Protein AF-A0A930F9L8-F1 (afdb_monomer_lite)

pLDDT: mean 78.18, std 14.8, range [37.22, 95.31]

Foldseek 3Di:
DDDQPDDDDDAFFKKWFWAAQQHPFTKIWIWGDDPVVQKIWIKIWGADPVVRDIDIDPDIQIAGDPDDPDPDDDQKHWDWFQFPPRNFIWIWIAGPVVRDTPFIWTWHADPNDTDIDTDDPVRSVPTRRDDDTDIDGNVCCVVVD

Secondary structure (DSSP, 8-state):
----------GGGEEEEEE-BSSSS-EEEEEEEETTTTEEEEEEEEEETTTTEEEE-S--EEEE-S----SS--SEEEEEEEPGGGB-EEEEEEETTT--EEEEEEEEEETTEEEEEEPPHHHHHTS---BPPP-EEGGGGGGG-

Radius of gyration: 15.51 Å; chains: 1; bounding box: 41×26×38 Å

Sequence (145 aa):
VYDFGMGDVKESATQYSVVYLDSEVPQLLVTRYYDREHIAMNMIFWYESSTKKCMALNRIFQTTNPSQNSTSDPEGTGMLSLLEGNKGLVYAEQNQSTKETIIKQLLTYKNNEIVVRDLGASEYGSLPNNAKLISLPIDDRQLLQ

Structure (mmCIF, N/CA/C/O backbone):
data_AF-A0A930F9L8-F1
#
_entry.id   AF-A0A930F9L8-F1
#
loop_
_atom_site.group_PDB
_atom_site.id
_atom_site.type_symbol
_atom_site.label_atom_id
_atom_site.label_alt_id
_atom_site.label_comp_id
_atom_site.label_asym_id
_atom_site.label_entity_id
_atom_site.label_seq_id
_atom_site.pdbx_PDB_ins_code
_atom_site.Cartn_x
_atom_site.Cartn_y
_atom_site.Cartn_z
_atom_site.occupancy
_atom_site.B_iso_or_equiv
_atom_site.auth_seq_id
_atom_site.auth_comp_id
_atom_site.auth_asym_id
_atom_site.auth_atom_id
_atom_site.pdbx_PDB_model_num
ATOM 1 N N . VAL A 1 1 ? -19.649 -3.622 6.878 1.00 40.50 1 VAL A N 1
ATOM 2 C CA . VAL A 1 1 ? -19.853 -3.314 5.448 1.00 40.50 1 VAL A CA 1
ATOM 3 C C . VAL A 1 1 ? -19.563 -1.848 5.143 1.00 40.50 1 VAL A C 1
ATOM 5 O O . VAL A 1 1 ? -20.431 -0.991 5.274 1.00 40.50 1 VAL A O 1
ATOM 8 N N . TYR A 1 2 ? -18.306 -1.558 4.800 1.00 37.22 2 TYR A N 1
ATOM 9 C CA . TYR A 1 2 ? -17.865 -0.255 4.295 1.00 37.22 2 TYR A CA 1
ATOM 10 C C . TYR A 1 2 ? -18.040 -0.219 2.770 1.00 37.22 2 TYR A C 1
ATOM 12 O O . TYR A 1 2 ? -17.653 -1.167 2.090 1.00 37.22 2 TYR A O 1
ATOM 20 N N . ASP A 1 3 ? -18.632 0.852 2.240 1.00 42.62 3 ASP A N 1
ATOM 21 C CA . ASP A 1 3 ? -18.700 1.116 0.7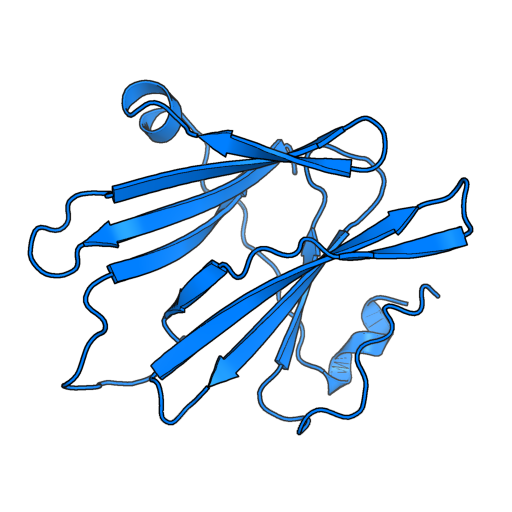98 1.00 42.62 3 ASP A CA 1
ATOM 22 C C . ASP A 1 3 ? -17.557 2.064 0.413 1.00 42.62 3 ASP A C 1
ATOM 24 O O . ASP A 1 3 ? -17.476 3.190 0.909 1.00 42.62 3 ASP A O 1
ATOM 28 N N . PHE A 1 4 ? -16.655 1.583 -0.444 1.00 49.94 4 PHE A N 1
ATOM 29 C CA . PHE A 1 4 ? -15.459 2.308 -0.873 1.00 49.94 4 PHE A CA 1
ATOM 30 C C . PHE A 1 4 ? -15.650 3.088 -2.192 1.00 49.94 4 PHE A C 1
ATOM 32 O O . PHE A 1 4 ? -14.689 3.653 -2.707 1.00 49.94 4 PHE A O 1
ATOM 39 N N . GLY A 1 5 ? -16.865 3.134 -2.762 1.00 42.88 5 GLY A N 1
ATOM 40 C CA . GLY A 1 5 ? -17.212 4.057 -3.856 1.00 42.88 5 GLY A CA 1
ATOM 41 C C . GLY A 1 5 ? -16.489 3.822 -5.192 1.00 42.88 5 GLY A C 1
ATOM 42 O O . GLY A 1 5 ? -16.172 4.776 -5.899 1.00 42.88 5 GLY A O 1
ATOM 43 N N . MET A 1 6 ? -16.193 2.568 -5.548 1.00 53.72 6 MET A N 1
ATOM 44 C CA . MET A 1 6 ? -15.224 2.248 -6.612 1.00 53.72 6 MET A CA 1
ATOM 45 C C . MET A 1 6 ? -15.753 2.201 -8.059 1.00 53.72 6 MET A C 1
ATOM 47 O O . MET A 1 6 ? -14.928 2.182 -8.976 1.00 53.72 6 MET A O 1
ATOM 51 N N . GLY A 1 7 ? -17.075 2.217 -8.278 1.00 50.19 7 GLY A N 1
ATOM 52 C CA . GLY A 1 7 ? -17.696 2.104 -9.610 1.00 50.19 7 GLY A CA 1
ATOM 53 C C . GLY A 1 7 ? -17.440 0.764 -10.328 1.00 50.19 7 GLY A C 1
ATOM 54 O O . GLY A 1 7 ? -16.632 -0.052 -9.883 1.00 50.19 7 GLY A O 1
ATOM 55 N N . ASP A 1 8 ? -18.131 0.533 -11.450 1.00 41.03 8 ASP A N 1
ATOM 56 C CA . ASP A 1 8 ? -18.022 -0.702 -12.244 1.00 41.03 8 ASP A CA 1
ATOM 57 C C . ASP A 1 8 ? -16.748 -0.687 -13.106 1.00 41.03 8 ASP A C 1
ATOM 59 O O . ASP A 1 8 ? -16.698 -0.091 -14.185 1.00 41.03 8 ASP A O 1
ATOM 63 N N . VAL A 1 9 ? -15.684 -1.336 -12.632 1.00 51.31 9 VAL A N 1
ATOM 64 C CA . VAL A 1 9 ? -14.447 -1.560 -13.398 1.00 51.31 9 VAL A CA 1
ATOM 65 C C . VAL A 1 9 ? -14.380 -3.034 -13.785 1.00 51.31 9 VAL A C 1
ATOM 67 O O . VAL A 1 9 ? -14.691 -3.887 -12.959 1.00 51.31 9 VAL A O 1
ATOM 70 N N . LYS A 1 10 ? -13.990 -3.328 -15.039 1.00 49.78 10 LYS A N 1
ATOM 71 C CA . LYS A 1 10 ? -13.908 -4.696 -15.589 1.00 49.78 10 LYS A CA 1
ATOM 72 C C . LYS A 1 10 ? -13.273 -5.664 -14.583 1.00 49.78 10 LYS A C 1
ATOM 74 O O . LYS A 1 10 ? -12.133 -5.485 -14.161 1.00 49.78 10 LYS A O 1
ATOM 79 N N . GLU A 1 11 ? -14.053 -6.682 -14.242 1.00 50.81 11 GLU A N 1
ATOM 80 C CA . GLU A 1 11 ? -13.979 -7.444 -12.995 1.00 50.81 11 GLU A CA 1
ATOM 81 C C . GLU A 1 11 ? -12.688 -8.272 -12.832 1.00 50.81 11 GLU A C 1
ATOM 83 O O . GLU A 1 11 ? -12.198 -8.440 -11.723 1.00 50.81 11 GLU A O 1
ATOM 88 N N . SER A 1 12 ? -12.036 -8.725 -13.904 1.00 54.66 12 SER A N 1
ATOM 89 C CA . SER A 1 12 ? -10.990 -9.758 -13.786 1.00 54.66 12 SER A CA 1
ATOM 90 C C . SER A 1 12 ? -9.594 -9.285 -13.351 1.00 54.66 12 SER A C 1
ATOM 92 O O . SER A 1 12 ? -8.738 -10.121 -13.075 1.00 54.66 12 SER A O 1
ATOM 94 N N . ALA A 1 13 ? -9.326 -7.977 -13.316 1.00 70.56 13 ALA A N 1
ATOM 95 C CA . ALA A 1 13 ? -7.972 -7.433 -13.143 1.00 70.56 13 ALA A CA 1
ATOM 96 C C . ALA A 1 13 ? -7.818 -6.553 -11.891 1.00 70.56 13 ALA A C 1
ATOM 98 O O . ALA A 1 13 ? -6.910 -5.731 -11.822 1.00 70.56 13 ALA A O 1
ATOM 99 N N . THR A 1 14 ? -8.707 -6.682 -10.903 1.00 78.69 14 THR A N 1
ATOM 100 C CA . THR A 1 14 ? -8.590 -5.945 -9.636 1.00 78.69 14 THR A CA 1
ATOM 101 C C . THR A 1 14 ? -8.431 -6.909 -8.469 1.00 78.69 14 THR A C 1
ATOM 103 O O . THR A 1 14 ? -9.186 -7.871 -8.336 1.00 78.69 14 THR A O 1
ATOM 106 N N . GLN A 1 15 ? -7.453 -6.629 -7.615 1.00 84.50 15 GLN A N 1
ATOM 107 C CA . GLN A 1 15 ? -7.255 -7.299 -6.340 1.00 84.50 15 GLN A CA 1
ATOM 108 C C . GLN A 1 15 ? -7.454 -6.331 -5.179 1.00 84.50 15 GLN A C 1
ATOM 110 O O . GLN A 1 15 ? -7.240 -5.122 -5.295 1.00 84.50 15 GLN A O 1
ATOM 115 N N . TYR A 1 16 ? -7.849 -6.903 -4.051 1.00 86.00 16 TYR A N 1
ATOM 116 C CA . TYR A 1 16 ? -8.159 -6.203 -2.819 1.00 86.00 16 TYR A CA 1
ATOM 117 C C . TYR A 1 16 ? -7.351 -6.794 -1.677 1.00 86.00 16 TYR A C 1
ATOM 119 O O . TYR A 1 16 ? -7.365 -8.004 -1.462 1.00 86.00 16 TYR A O 1
ATOM 127 N N . SER A 1 17 ? -6.696 -5.944 -0.904 1.00 87.94 17 SER A N 1
ATOM 128 C CA . SER A 1 17 ? -6.016 -6.343 0.323 1.00 87.94 17 SER A CA 1
ATOM 129 C C . SER A 1 17 ? -6.522 -5.500 1.475 1.00 87.94 17 SER A C 1
ATOM 131 O O . SER A 1 17 ? -6.621 -4.277 1.369 1.00 87.94 17 SER A O 1
ATOM 133 N N . VAL A 1 18 ? -6.796 -6.148 2.603 1.00 88.25 18 VAL A N 1
ATOM 134 C CA . VAL A 1 18 ? -6.955 -5.440 3.871 1.00 88.25 18 VAL A CA 1
ATOM 135 C C . VAL A 1 18 ? -5.581 -5.282 4.490 1.00 88.25 18 VAL A C 1
ATOM 137 O O . VAL A 1 18 ? -4.861 -6.259 4.696 1.00 88.25 18 VAL A O 1
ATOM 140 N N . VAL A 1 19 ? -5.221 -4.037 4.770 1.00 90.75 19 VAL A N 1
ATOM 141 C CA . VAL A 1 19 ? -3.972 -3.682 5.437 1.00 90.75 19 VAL A CA 1
ATOM 142 C C . VAL A 1 19 ? -4.283 -2.883 6.689 1.00 90.75 19 VAL A C 1
ATOM 144 O O . VAL A 1 19 ? -5.269 -2.156 6.756 1.00 90.75 19 VAL A O 1
ATOM 147 N N . TYR A 1 20 ? -3.423 -3.024 7.683 1.00 90.81 20 TYR A N 1
ATOM 148 C CA . TYR A 1 20 ? -3.467 -2.248 8.910 1.00 90.81 20 TYR A CA 1
ATOM 149 C C . TYR A 1 20 ? -2.178 -1.435 8.917 1.00 90.81 20 TYR A C 1
ATOM 151 O O . TYR A 1 20 ? -1.088 -2.001 8.956 1.00 90.81 20 TYR A O 1
ATOM 159 N N . LEU A 1 21 ? -2.285 -0.122 8.741 1.00 92.56 21 LEU A N 1
ATOM 160 C CA . LEU A 1 21 ? -1.128 0.750 8.552 1.00 92.56 21 LEU A CA 1
ATOM 161 C C . LEU A 1 21 ? -0.740 1.403 9.878 1.00 92.56 21 LEU A C 1
ATOM 163 O O . LEU A 1 21 ? -0.898 2.603 10.036 1.00 92.56 21 LEU A O 1
ATOM 167 N N . ASP A 1 22 ? -0.258 0.620 10.841 1.00 92.88 22 ASP A N 1
ATOM 168 C CA . ASP A 1 22 ? -0.026 1.062 12.227 1.00 92.88 22 ASP A CA 1
ATOM 169 C C . ASP A 1 22 ? -1.322 1.537 12.915 1.00 92.88 22 ASP A C 1
ATOM 171 O O . ASP A 1 22 ? -1.371 2.541 13.622 1.00 92.88 22 ASP A O 1
ATOM 175 N N . SER A 1 23 ? -2.423 0.825 12.652 1.00 88.31 23 SER A N 1
ATOM 176 C CA . SER A 1 23 ? -3.750 1.142 13.179 1.00 88.31 23 SER A CA 1
ATOM 177 C C . SER A 1 23 ? -4.571 -0.114 13.441 1.00 88.31 23 SER A C 1
ATOM 179 O O . SER A 1 23 ? -4.407 -1.117 12.756 1.00 88.31 23 SER A O 1
ATOM 181 N N . GLU A 1 24 ? -5.501 -0.039 14.396 1.00 85.88 24 GLU A N 1
ATOM 182 C CA . GLU A 1 24 ? -6.555 -1.046 14.587 1.00 85.88 24 GLU A CA 1
ATOM 183 C C . GLU A 1 24 ? -7.680 -0.916 13.549 1.00 85.88 24 GLU A C 1
ATOM 185 O O . GLU A 1 24 ? -8.443 -1.856 13.324 1.00 85.88 24 GLU A O 1
ATOM 190 N N . VAL A 1 25 ? -7.788 0.247 12.898 1.00 84.62 25 VAL A N 1
ATOM 191 C CA . VAL A 1 25 ? -8.744 0.469 11.814 1.00 84.62 25 VAL A CA 1
ATOM 192 C C . VAL A 1 25 ? -8.123 -0.060 10.520 1.00 84.62 25 VAL A C 1
ATOM 194 O O . VAL A 1 25 ? -7.015 0.363 10.187 1.00 84.62 25 VAL A O 1
ATOM 197 N N . PRO A 1 26 ? -8.800 -0.950 9.775 1.00 88.19 26 PRO A N 1
ATOM 198 C CA . PRO A 1 26 ? -8.288 -1.442 8.505 1.00 88.19 26 PRO A CA 1
ATOM 199 C C . PRO A 1 26 ? -8.411 -0.395 7.393 1.00 88.19 26 PRO A C 1
ATOM 201 O O . PRO A 1 26 ? -9.356 0.398 7.344 1.00 88.19 26 PRO A O 1
ATOM 204 N N . GLN A 1 27 ? -7.475 -0.448 6.454 1.00 90.94 27 GLN A N 1
ATOM 205 C CA . GLN A 1 27 ? -7.516 0.245 5.175 1.00 90.94 27 GLN A CA 1
ATOM 206 C C . GLN A 1 27 ? -7.675 -0.774 4.047 1.00 90.94 27 GLN A C 1
ATOM 208 O O . GLN A 1 27 ? -7.205 -1.911 4.139 1.00 90.94 27 GLN A O 1
ATOM 213 N N . LEU A 1 28 ? -8.316 -0.349 2.961 1.00 90.25 28 LEU A N 1
ATOM 214 C CA . LEU A 1 28 ? -8.443 -1.145 1.751 1.00 90.25 28 LEU A CA 1
ATOM 215 C C . LEU A 1 28 ? -7.381 -0.706 0.745 1.00 90.25 28 LEU A C 1
ATOM 217 O O . LEU A 1 28 ? -7.422 0.412 0.234 1.00 90.25 28 LEU A O 1
ATOM 221 N N . LEU A 1 29 ? -6.447 -1.598 0.442 1.00 90.69 29 LEU A N 1
ATOM 222 C CA . LEU A 1 29 ? -5.536 -1.468 -0.685 1.00 90.69 29 LEU A CA 1
ATOM 223 C C . LEU A 1 29 ? -6.188 -2.115 -1.909 1.00 90.69 29 LEU A C 1
ATOM 225 O O . LEU A 1 29 ? -6.600 -3.273 -1.872 1.00 90.69 29 LEU A O 1
ATOM 229 N N . VAL A 1 30 ? -6.282 -1.356 -2.992 1.00 87.69 30 VAL A N 1
ATOM 230 C CA . VAL A 1 30 ? -6.867 -1.789 -4.259 1.00 87.69 30 VAL A CA 1
ATOM 231 C C . VAL A 1 30 ? -5.778 -1.767 -5.308 1.00 87.69 30 VAL A C 1
ATOM 233 O O . VAL A 1 30 ? -5.237 -0.703 -5.615 1.00 87.69 30 VAL A O 1
ATOM 236 N N . THR A 1 31 ? -5.493 -2.926 -5.882 1.00 86.81 31 THR A N 1
ATOM 237 C CA . THR A 1 31 ? -4.514 -3.089 -6.952 1.00 86.81 31 THR A CA 1
ATOM 238 C C . THR A 1 31 ? -5.247 -3.362 -8.254 1.00 86.81 31 THR A C 1
ATOM 240 O O . THR A 1 31 ? -5.958 -4.356 -8.372 1.00 86.81 31 THR A O 1
ATOM 243 N N . ARG A 1 32 ? -5.086 -2.483 -9.242 1.00 83.69 32 ARG A N 1
ATOM 244 C CA . ARG A 1 32 ? -5.629 -2.647 -10.595 1.00 83.69 32 ARG A CA 1
ATOM 245 C C . ARG A 1 32 ? -4.513 -3.018 -11.552 1.00 83.69 32 ARG A C 1
ATOM 247 O O . ARG A 1 32 ? -3.539 -2.278 -11.655 1.00 83.69 32 ARG A O 1
ATOM 254 N N . TYR A 1 33 ? -4.672 -4.124 -12.259 1.00 77.50 33 TYR A N 1
ATOM 255 C CA . TYR A 1 33 ? -3.719 -4.619 -13.241 1.00 77.50 33 TYR A CA 1
ATOM 256 C C . TYR A 1 33 ? -4.082 -4.127 -14.638 1.00 77.50 33 TYR A C 1
ATOM 258 O O . TYR A 1 33 ? -5.238 -4.179 -15.060 1.00 77.50 33 TYR A O 1
ATOM 266 N N . TYR A 1 34 ? -3.070 -3.646 -15.348 1.00 74.12 34 TYR A N 1
ATOM 267 C CA . TYR A 1 34 ? -3.173 -3.141 -16.706 1.00 74.12 34 TYR A CA 1
ATOM 268 C C . TYR A 1 34 ? -2.274 -3.991 -17.596 1.00 74.12 34 TYR A C 1
ATOM 270 O O . TYR A 1 34 ? -1.052 -3.846 -17.597 1.00 74.12 34 TYR A O 1
ATOM 278 N N . ASP A 1 35 ? -2.887 -4.931 -18.315 1.00 67.94 35 ASP A N 1
ATOM 279 C CA . ASP A 1 35 ? -2.154 -5.950 -19.072 1.00 67.94 35 ASP A CA 1
ATOM 280 C C . ASP A 1 35 ? -1.355 -5.371 -20.243 1.00 67.94 35 ASP A C 1
ATOM 282 O O . ASP A 1 35 ? -0.277 -5.873 -20.541 1.00 67.94 35 ASP A O 1
ATOM 286 N N . ARG A 1 36 ? -1.851 -4.316 -20.906 1.00 66.06 36 ARG A N 1
ATOM 287 C CA . ARG A 1 36 ? -1.150 -3.697 -22.048 1.00 66.06 36 ARG A CA 1
ATOM 288 C C . ARG A 1 36 ? 0.056 -2.880 -21.608 1.00 66.06 36 ARG A C 1
ATOM 290 O O . ARG A 1 36 ? 1.048 -2.810 -22.320 1.00 66.06 36 ARG A O 1
ATOM 297 N N . GLU A 1 37 ? -0.065 -2.230 -20.462 1.00 65.12 37 GLU A N 1
ATOM 298 C CA . GLU A 1 37 ? 0.945 -1.347 -19.901 1.00 65.12 37 GLU A CA 1
ATOM 299 C C . GLU A 1 37 ? 1.921 -2.104 -18.984 1.00 65.12 37 GLU A C 1
ATOM 301 O O . GLU A 1 37 ? 2.901 -1.521 -18.535 1.00 65.12 37 GLU A O 1
ATOM 306 N N . HIS A 1 38 ? 1.670 -3.391 -18.707 1.00 70.69 38 HIS A N 1
ATOM 307 C CA . HIS A 1 38 ? 2.473 -4.257 -17.831 1.00 70.69 38 HIS A CA 1
ATOM 308 C C . HIS A 1 38 ? 2.708 -3.688 -16.420 1.00 70.69 38 HIS A C 1
ATOM 310 O O . HIS A 1 38 ? 3.680 -4.019 -15.736 1.00 70.69 38 HIS A O 1
ATOM 316 N N . ILE A 1 39 ? 1.769 -2.868 -15.950 1.00 72.88 39 ILE A N 1
ATOM 317 C CA . ILE A 1 39 ? 1.807 -2.221 -14.638 1.00 72.88 39 ILE A CA 1
ATOM 318 C C . ILE A 1 39 ? 0.588 -2.602 -13.808 1.00 72.88 39 ILE A C 1
ATOM 320 O O . ILE A 1 39 ? -0.466 -2.995 -14.310 1.00 72.88 39 ILE A O 1
ATOM 324 N N . ALA A 1 40 ? 0.735 -2.432 -12.507 1.00 78.44 40 ALA A N 1
ATOM 325 C CA . ALA A 1 40 ? -0.330 -2.457 -11.536 1.00 78.44 40 ALA A CA 1
ATOM 326 C C . ALA A 1 40 ? -0.383 -1.096 -10.838 1.00 78.44 40 ALA A C 1
ATOM 328 O O . ALA A 1 40 ? 0.632 -0.574 -10.383 1.00 78.44 40 ALA A O 1
ATOM 329 N N . MET A 1 41 ? -1.565 -0.499 -10.762 1.00 83.19 41 MET A N 1
ATOM 330 C CA . MET A 1 41 ? -1.794 0.734 -10.016 1.00 83.19 41 MET A CA 1
ATOM 331 C C . MET A 1 41 ? -2.406 0.393 -8.670 1.00 83.19 41 MET A C 1
ATOM 333 O O . MET A 1 41 ? -3.415 -0.306 -8.605 1.00 83.19 41 MET A O 1
ATOM 337 N N . ASN A 1 42 ? -1.828 0.933 -7.607 1.00 87.00 42 ASN A N 1
ATOM 338 C CA . ASN A 1 42 ? -2.309 0.724 -6.253 1.00 87.00 42 ASN A CA 1
ATOM 339 C C . ASN A 1 42 ? -2.909 2.015 -5.695 1.00 87.00 42 ASN A C 1
ATOM 341 O O . ASN A 1 42 ? -2.309 3.086 -5.814 1.00 87.00 42 ASN A O 1
ATOM 345 N N . MET A 1 43 ? -4.077 1.893 -5.068 1.00 89.94 43 MET A N 1
ATOM 346 C CA . MET A 1 43 ? -4.789 2.965 -4.370 1.00 89.94 43 MET A CA 1
ATOM 347 C C . MET A 1 43 ? -5.156 2.500 -2.964 1.00 89.94 43 MET A C 1
ATOM 349 O O . MET A 1 43 ? -5.480 1.331 -2.768 1.00 89.94 43 MET A O 1
ATOM 353 N N . ILE A 1 44 ? -5.130 3.411 -1.992 1.00 91.38 44 ILE A N 1
ATOM 354 C CA . ILE A 1 44 ? -5.486 3.108 -0.602 1.00 91.38 44 ILE A CA 1
ATOM 355 C C . ILE A 1 44 ? -6.719 3.908 -0.218 1.00 91.38 44 ILE A C 1
ATOM 357 O O . ILE A 1 44 ? -6.751 5.127 -0.395 1.00 91.38 44 ILE A O 1
ATOM 361 N N . PHE A 1 45 ? -7.698 3.211 0.344 1.00 89.31 45 PHE A N 1
ATOM 362 C CA . PHE A 1 45 ? -8.943 3.765 0.847 1.00 89.31 45 PHE A CA 1
ATOM 363 C C . PHE A 1 45 ? -9.070 3.514 2.347 1.00 89.31 45 PHE A C 1
ATOM 365 O O . PHE A 1 45 ? -8.633 2.485 2.865 1.00 89.31 45 PHE A O 1
ATOM 372 N N . TRP A 1 46 ? -9.698 4.446 3.053 1.00 90.19 46 TRP A N 1
ATOM 373 C CA . TRP A 1 46 ? -10.006 4.311 4.474 1.00 90.19 46 TRP A CA 1
ATOM 374 C C . TRP A 1 46 ? -11.329 4.988 4.798 1.00 90.19 46 TRP A C 1
ATOM 376 O O . TRP A 1 46 ? -11.830 5.811 4.036 1.00 90.19 46 TRP A O 1
ATOM 386 N N . TYR A 1 47 ? -11.906 4.635 5.939 1.00 85.94 47 TYR A N 1
ATOM 387 C CA . TYR A 1 47 ? -13.146 5.237 6.399 1.00 85.94 47 TYR A CA 1
ATOM 388 C C . TYR A 1 47 ? -12.867 6.328 7.431 1.00 85.94 47 TYR A C 1
ATOM 390 O O . TYR A 1 47 ? -12.247 6.072 8.463 1.00 85.94 47 TYR A O 1
ATOM 398 N N . GLU A 1 48 ? -13.363 7.536 7.178 1.00 84.69 48 GLU A N 1
ATOM 399 C CA . GLU A 1 48 ? -13.321 8.634 8.135 1.00 84.69 48 GLU A CA 1
ATOM 400 C C . GLU A 1 48 ? -14.604 8.634 8.980 1.00 84.69 48 GLU A C 1
ATOM 402 O O . GLU A 1 48 ? -15.707 8.906 8.498 1.00 84.69 48 GLU A O 1
ATOM 407 N N . SER A 1 49 ? -14.466 8.332 10.273 1.00 78.69 49 SER A N 1
ATOM 408 C CA . SER A 1 49 ? -15.609 8.148 11.176 1.00 78.69 49 SER A CA 1
ATOM 409 C C . SER A 1 49 ? -16.374 9.438 11.487 1.00 78.69 49 SER A C 1
ATOM 411 O O . SER A 1 49 ? -17.593 9.389 11.661 1.00 78.69 49 SER A O 1
ATOM 413 N N . SER A 1 50 ? -15.688 10.583 11.526 1.00 83.56 50 SER A N 1
ATOM 414 C CA . SER A 1 50 ? -16.270 11.904 11.810 1.00 83.56 50 SER A CA 1
ATOM 415 C C . SER A 1 50 ? -17.237 12.350 10.713 1.00 83.56 50 SER A C 1
ATOM 417 O O . SER A 1 50 ? -18.337 12.819 11.001 1.00 83.56 50 SER A O 1
ATOM 419 N N . THR A 1 51 ? -16.843 12.178 9.452 1.00 83.81 51 THR A N 1
ATOM 420 C CA . THR A 1 51 ? -17.627 12.597 8.285 1.00 83.81 51 THR A CA 1
ATOM 421 C C . THR A 1 51 ? -18.484 11.473 7.711 1.00 83.81 51 THR A C 1
ATOM 423 O O . THR A 1 51 ? -19.366 11.743 6.895 1.00 83.81 51 THR A O 1
ATOM 426 N N . LYS A 1 52 ? -18.257 10.230 8.158 1.00 80.88 52 LYS A N 1
ATOM 427 C CA . LYS A 1 52 ? -18.862 8.999 7.633 1.00 80.88 52 LYS A CA 1
ATOM 428 C C . LYS A 1 52 ? -18.624 8.815 6.134 1.00 80.88 52 LYS A C 1
ATOM 430 O O . LYS A 1 52 ? -19.515 8.373 5.409 1.00 80.88 52 LYS A O 1
ATOM 435 N N . LYS A 1 53 ? -17.435 9.190 5.660 1.00 84.69 53 LYS A N 1
ATOM 436 C CA . LYS A 1 53 ? -17.061 9.117 4.245 1.00 84.69 53 LYS A CA 1
ATOM 437 C C . LYS A 1 53 ? -15.914 8.147 4.029 1.00 84.69 53 LYS A C 1
ATOM 439 O O . LYS A 1 53 ? -15.017 8.021 4.860 1.00 84.69 53 LYS A O 1
ATOM 444 N N . CYS A 1 54 ? -15.940 7.490 2.875 1.00 84.19 54 CYS A N 1
ATOM 445 C CA . CYS A 1 54 ? -14.755 6.841 2.350 1.00 84.19 54 CYS A CA 1
ATOM 446 C C . CYS A 1 54 ? -13.803 7.915 1.820 1.00 84.19 54 CYS A C 1
ATOM 448 O O . CYS A 1 54 ? -14.183 8.750 0.998 1.00 84.19 54 CYS A O 1
ATOM 450 N N . MET A 1 55 ? -12.569 7.857 2.287 1.00 89.44 55 MET A N 1
ATOM 451 C CA . MET A 1 55 ? -11.461 8.681 1.844 1.00 89.44 55 MET A CA 1
ATOM 452 C C . MET A 1 55 ? -10.522 7.831 0.993 1.00 89.44 55 MET A C 1
ATOM 454 O O . MET A 1 55 ? -10.477 6.606 1.127 1.00 89.44 55 MET A O 1
ATOM 458 N N . ALA A 1 56 ? -9.780 8.485 0.110 1.00 88.62 56 ALA A N 1
ATOM 459 C CA . ALA A 1 56 ? -8.804 7.844 -0.753 1.00 88.62 56 ALA A CA 1
ATOM 460 C C . ALA A 1 56 ? -7.511 8.651 -0.749 1.00 88.62 56 ALA A C 1
ATOM 462 O O . ALA A 1 56 ? -7.523 9.883 -0.685 1.00 88.62 56 ALA A O 1
ATOM 463 N N . LEU A 1 57 ? -6.387 7.952 -0.850 1.00 85.25 57 LEU A N 1
ATOM 464 C CA . LEU A 1 57 ? -5.104 8.596 -1.041 1.00 85.25 57 LEU A CA 1
ATOM 465 C C . LEU A 1 57 ? -4.982 8.892 -2.532 1.00 85.25 57 LEU A C 1
ATOM 467 O O . LEU A 1 57 ? -4.859 7.973 -3.340 1.00 85.25 57 LEU A O 1
ATOM 471 N N . ASN A 1 58 ? -4.967 10.177 -2.889 1.00 75.00 58 ASN A N 1
ATOM 472 C CA . ASN A 1 58 ? -4.751 10.652 -4.262 1.00 75.00 58 ASN A CA 1
ATOM 473 C C . ASN A 1 58 ? -3.277 10.512 -4.691 1.00 75.00 58 ASN A C 1
ATOM 475 O O . ASN A 1 58 ? -2.678 11.431 -5.246 1.00 75.00 58 ASN A O 1
ATOM 479 N N . ARG A 1 59 ? -2.667 9.364 -4.394 1.00 78.94 59 ARG A N 1
ATOM 480 C CA . ARG A 1 59 ? -1.348 8.965 -4.865 1.00 78.94 59 ARG A CA 1
ATOM 481 C C . ARG A 1 59 ? -1.469 7.561 -5.427 1.00 78.94 59 ARG A C 1
ATOM 483 O O . ARG A 1 59 ? -1.935 6.650 -4.751 1.00 78.94 59 ARG A O 1
ATOM 490 N N . ILE A 1 60 ? -1.043 7.419 -6.672 1.00 74.12 60 ILE A N 1
ATOM 491 C CA . ILE A 1 60 ? -0.981 6.138 -7.359 1.00 74.12 60 ILE A CA 1
ATOM 492 C C . ILE A 1 60 ? 0.419 5.578 -7.139 1.00 74.12 60 ILE A C 1
ATOM 494 O O . ILE A 1 60 ? 1.400 6.243 -7.463 1.00 74.12 60 ILE A O 1
ATOM 498 N N . PHE A 1 61 ? 0.502 4.357 -6.619 1.00 81.62 61 PHE A N 1
ATOM 499 C CA . PHE A 1 61 ? 1.760 3.616 -6.553 1.00 81.62 61 PHE A CA 1
ATOM 500 C C . PHE A 1 61 ? 1.784 2.602 -7.688 1.00 81.62 61 PHE A C 1
ATOM 502 O O . PHE A 1 61 ? 0.972 1.671 -7.706 1.00 81.62 61 PHE A O 1
ATOM 509 N N . GLN A 1 62 ? 2.674 2.810 -8.654 1.00 78.56 62 GLN A N 1
ATOM 510 C CA . GLN A 1 62 ? 2.820 1.913 -9.793 1.00 78.56 62 GLN A CA 1
ATOM 511 C C . GLN A 1 62 ? 3.781 0.784 -9.423 1.00 78.56 62 GLN A C 1
ATOM 513 O O . GLN A 1 62 ? 4.931 1.016 -9.070 1.00 78.56 62 GLN A O 1
ATOM 518 N N . THR A 1 63 ? 3.306 -0.452 -9.486 1.00 78.12 63 THR A N 1
ATOM 519 C CA . THR A 1 63 ? 4.117 -1.660 -9.310 1.00 78.12 63 THR A CA 1
ATOM 520 C C . THR A 1 63 ? 4.072 -2.481 -10.593 1.00 78.12 63 THR A C 1
ATOM 522 O O . THR A 1 63 ? 3.251 -2.223 -11.471 1.00 78.12 63 THR A O 1
ATOM 525 N N . THR A 1 64 ? 4.942 -3.469 -10.750 1.00 70.50 64 THR A N 1
ATOM 526 C CA . THR A 1 64 ? 4.863 -4.383 -11.899 1.00 70.50 64 THR A CA 1
ATOM 527 C C . THR A 1 64 ? 3.672 -5.336 -11.774 1.00 70.50 64 THR A C 1
ATOM 529 O O . THR A 1 64 ? 3.230 -5.671 -10.670 1.00 70.50 64 THR A O 1
ATOM 532 N N . ASN A 1 65 ? 3.122 -5.766 -12.912 1.00 67.50 65 ASN A N 1
ATOM 533 C CA . ASN A 1 65 ? 2.115 -6.829 -12.952 1.00 67.50 65 ASN A CA 1
ATOM 534 C C . ASN A 1 65 ? 2.786 -8.197 -12.637 1.00 67.50 65 ASN A C 1
ATOM 536 O O . ASN A 1 65 ? 3.869 -8.459 -13.164 1.00 67.50 65 ASN A O 1
ATOM 540 N N . PRO A 1 66 ? 2.191 -9.076 -11.798 1.00 57.38 66 PRO A N 1
ATOM 541 C CA . PRO A 1 66 ? 2.746 -10.380 -11.406 1.00 57.38 66 PRO A CA 1
ATOM 542 C C . PRO A 1 66 ? 3.051 -11.352 -12.554 1.00 57.38 66 PRO A C 1
ATOM 544 O O . PRO A 1 66 ? 3.800 -12.305 -12.344 1.00 57.38 66 PRO A O 1
ATOM 547 N N . SER A 1 67 ? 2.533 -11.135 -13.765 1.00 51.34 67 SER A N 1
ATOM 548 C CA . SER A 1 67 ? 3.071 -11.806 -14.947 1.00 51.34 67 SER A CA 1
ATOM 549 C C . SER A 1 67 ? 3.138 -10.840 -16.118 1.00 51.34 67 SER A C 1
ATOM 551 O O . SER A 1 67 ? 2.113 -10.285 -16.505 1.00 51.34 67 SER A O 1
ATOM 553 N N . GLN A 1 68 ? 4.321 -10.678 -16.709 1.00 50.84 68 GLN A N 1
ATOM 554 C CA . GLN A 1 68 ? 4.569 -11.101 -18.088 1.00 50.84 68 GLN A CA 1
ATOM 555 C C . GLN A 1 68 ? 6.007 -10.790 -18.512 1.00 50.84 68 GLN A C 1
ATOM 557 O O . GLN A 1 68 ? 6.577 -9.770 -18.144 1.00 50.84 68 GLN A O 1
ATOM 562 N N . ASN A 1 69 ? 6.570 -11.705 -19.304 1.00 49.53 69 ASN A N 1
ATOM 563 C CA . ASN A 1 69 ? 7.832 -11.559 -20.026 1.00 49.53 69 ASN A CA 1
ATOM 564 C C . ASN A 1 69 ? 7.690 -10.457 -21.096 1.00 49.53 69 ASN A C 1
ATOM 566 O O . ASN A 1 69 ? 7.535 -10.758 -22.280 1.00 49.53 69 ASN A O 1
ATOM 570 N N . SER A 1 70 ? 7.659 -9.194 -20.676 1.00 51.62 70 SER A N 1
ATOM 571 C CA . SER A 1 70 ? 7.673 -8.027 -21.558 1.00 51.62 70 SER A CA 1
ATOM 572 C C . SER A 1 70 ? 9.112 -7.688 -21.956 1.00 51.62 70 SER A C 1
ATOM 574 O O . SER A 1 70 ? 10.042 -7.891 -21.186 1.00 51.62 70 SER A O 1
ATOM 576 N N . THR A 1 71 ? 9.307 -7.182 -23.173 1.00 50.25 71 THR A N 1
ATOM 577 C CA . THR A 1 71 ? 10.585 -6.601 -23.629 1.00 50.25 71 THR A CA 1
ATOM 578 C C . THR A 1 71 ? 10.628 -5.079 -23.478 1.00 50.25 71 THR A C 1
ATOM 580 O O . THR A 1 71 ? 11.664 -4.468 -23.725 1.00 50.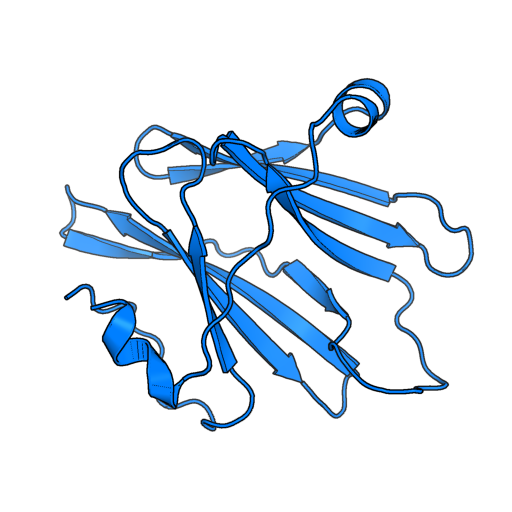25 71 THR A O 1
ATOM 583 N N . SER A 1 72 ? 9.499 -4.457 -23.132 1.00 54.34 72 SER A N 1
ATOM 584 C CA . SER A 1 72 ? 9.394 -3.039 -22.788 1.00 54.34 72 SER A CA 1
ATOM 585 C C . SER A 1 72 ? 9.125 -2.949 -21.295 1.00 54.34 72 SER A C 1
ATOM 587 O O . SER A 1 72 ? 7.975 -2.839 -20.860 1.00 54.34 72 SER A O 1
ATOM 589 N N . ASP A 1 73 ? 10.185 -3.100 -20.516 1.00 55.44 73 ASP A N 1
ATOM 590 C CA . ASP A 1 73 ? 10.096 -2.946 -19.078 1.00 55.44 73 ASP A CA 1
ATOM 591 C C . ASP A 1 73 ? 10.057 -1.440 -18.719 1.00 55.44 73 ASP A C 1
ATOM 593 O O . ASP A 1 73 ? 10.750 -0.636 -19.353 1.00 55.44 73 ASP A O 1
ATOM 597 N N . PRO A 1 74 ? 9.216 -1.014 -17.760 1.00 58.12 74 PRO A N 1
ATOM 598 C CA . PRO A 1 74 ? 9.112 0.392 -17.361 1.00 58.12 74 PRO A CA 1
ATOM 599 C C . PRO A 1 74 ? 10.424 0.910 -16.746 1.00 58.12 74 PRO A C 1
ATOM 601 O O . PRO A 1 74 ? 11.099 0.180 -16.035 1.00 58.12 74 PRO A O 1
ATOM 604 N N . GLU A 1 75 ? 10.774 2.189 -16.938 1.00 60.53 75 GLU A N 1
ATOM 605 C CA . GLU A 1 75 ? 12.049 2.760 -16.439 1.00 60.53 75 GLU A CA 1
ATOM 606 C C . GLU A 1 75 ? 12.255 2.595 -14.916 1.00 60.53 75 GLU A C 1
ATOM 608 O O . GLU A 1 75 ? 13.393 2.502 -14.438 1.00 60.53 75 GLU A O 1
ATOM 613 N N . GLY A 1 76 ? 11.155 2.517 -14.158 1.00 65.69 76 GLY A N 1
ATOM 614 C CA . GLY A 1 76 ? 11.117 2.265 -12.721 1.00 65.69 76 GLY A CA 1
ATOM 615 C C . GLY A 1 76 ? 10.195 1.097 -12.358 1.00 65.69 76 GLY A C 1
ATOM 616 O O . GLY A 1 76 ? 9.193 0.836 -13.020 1.00 65.69 76 GLY A O 1
ATOM 617 N N . THR A 1 77 ? 10.525 0.361 -11.297 1.00 70.62 77 THR A N 1
ATOM 618 C CA . THR A 1 77 ? 9.675 -0.703 -10.741 1.00 70.62 77 THR A CA 1
ATOM 619 C C . THR A 1 77 ? 9.429 -0.479 -9.265 1.00 70.62 77 THR A C 1
ATOM 621 O O . THR A 1 77 ? 10.353 -0.561 -8.455 1.00 70.62 77 THR A O 1
ATOM 624 N N . GLY A 1 78 ? 8.165 -0.214 -8.934 1.00 82.75 78 GLY A N 1
ATOM 625 C CA . GLY A 1 78 ? 7.678 -0.138 -7.568 1.00 82.75 78 GLY A CA 1
ATOM 626 C C . GLY A 1 78 ? 7.410 -1.515 -6.966 1.00 82.75 78 GLY A C 1
ATOM 627 O O . GLY A 1 78 ? 6.934 -2.429 -7.642 1.00 82.75 78 GLY A O 1
ATOM 628 N N . MET A 1 79 ? 7.655 -1.643 -5.668 1.00 85.56 79 MET A N 1
ATOM 629 C CA . MET A 1 79 ? 7.269 -2.777 -4.836 1.00 85.56 79 MET A CA 1
ATOM 630 C C . MET A 1 79 ? 6.550 -2.275 -3.588 1.00 85.56 79 MET A C 1
ATOM 632 O O . MET A 1 79 ? 6.935 -1.256 -3.010 1.00 85.56 79 MET A O 1
ATOM 636 N N . LEU A 1 80 ? 5.515 -3.009 -3.178 1.00 87.94 80 LEU A N 1
ATOM 637 C CA . LEU A 1 80 ? 4.804 -2.790 -1.924 1.00 87.94 80 LEU A CA 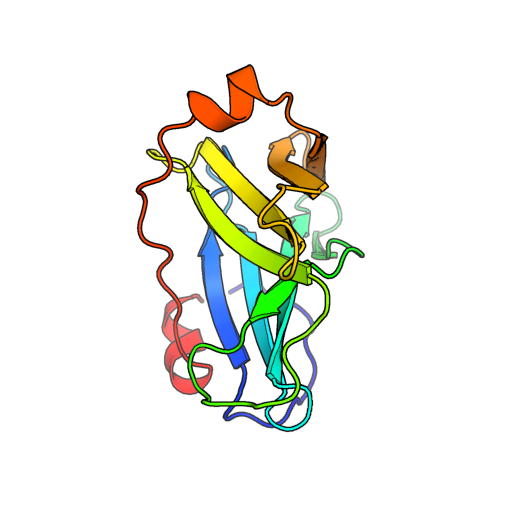1
ATOM 638 C C . LEU A 1 80 ? 5.110 -3.929 -0.954 1.00 87.94 80 LEU A C 1
ATOM 640 O O . LEU A 1 80 ? 4.892 -5.095 -1.279 1.00 87.94 80 LEU A O 1
ATOM 644 N N . SER A 1 81 ? 5.569 -3.575 0.243 1.00 88.56 81 SER A N 1
ATOM 645 C CA . SER A 1 81 ? 5.918 -4.529 1.298 1.00 88.56 81 SER A CA 1
ATOM 646 C C . SER A 1 81 ? 5.251 -4.132 2.603 1.00 88.56 81 SER A C 1
ATOM 648 O O . SER A 1 81 ? 5.429 -3.013 3.084 1.00 88.56 81 SER A O 1
ATOM 650 N N . LEU A 1 82 ? 4.480 -5.044 3.191 1.00 90.94 82 LEU A N 1
ATOM 651 C CA . LEU A 1 82 ? 3.877 -4.829 4.501 1.00 90.94 82 LEU A CA 1
ATOM 652 C C . LEU A 1 82 ? 4.945 -5.029 5.588 1.00 90.94 82 LEU A C 1
ATOM 654 O O . LEU A 1 82 ? 5.710 -5.998 5.550 1.00 90.94 82 LEU A O 1
ATOM 658 N N . LEU A 1 83 ? 5.002 -4.114 6.555 1.00 92.06 83 LEU A N 1
ATOM 659 C CA . LEU A 1 83 ? 5.882 -4.255 7.710 1.00 92.06 83 LEU A CA 1
ATOM 660 C C . LEU A 1 83 ? 5.343 -5.301 8.682 1.00 92.06 83 LEU A C 1
ATOM 662 O O . LEU A 1 83 ? 4.135 -5.402 8.910 1.00 92.06 83 LEU A O 1
ATOM 666 N N . GLU A 1 84 ? 6.255 -6.049 9.302 1.00 88.62 84 GLU A N 1
ATOM 667 C CA . GLU A 1 84 ? 5.904 -7.006 10.349 1.00 88.62 84 GLU A CA 1
ATOM 668 C C . GLU A 1 84 ? 5.082 -6.351 11.471 1.00 88.62 84 GLU A C 1
ATOM 670 O O . GLU A 1 84 ? 5.358 -5.231 11.914 1.00 88.62 84 GLU A O 1
ATOM 675 N N . GLY A 1 85 ? 4.045 -7.062 11.923 1.00 87.12 85 GLY A N 1
ATOM 676 C CA . GLY A 1 85 ? 3.127 -6.564 12.944 1.00 87.12 85 GLY A CA 1
ATOM 677 C C . GLY A 1 85 ? 2.227 -5.428 12.463 1.00 87.12 85 GLY A C 1
ATOM 678 O O . GLY A 1 85 ? 1.749 -4.671 13.301 1.00 87.12 85 GLY A O 1
ATOM 679 N N . ASN A 1 86 ? 2.001 -5.300 11.147 1.00 86.56 86 ASN A N 1
ATOM 680 C CA . ASN A 1 86 ? 1.113 -4.292 10.567 1.00 86.56 86 ASN A CA 1
ATOM 681 C C . ASN A 1 86 ? 1.533 -2.851 10.897 1.00 86.56 86 ASN A C 1
ATOM 683 O O . ASN A 1 86 ? 0.702 -1.972 11.094 1.00 86.56 86 ASN A O 1
ATOM 687 N N . LYS A 1 87 ? 2.840 -2.585 10.969 1.00 90.44 87 LYS A N 1
ATOM 688 C CA . LYS A 1 87 ? 3.377 -1.260 11.334 1.00 90.44 87 LYS A CA 1
ATOM 689 C C . LYS A 1 87 ? 3.394 -0.247 10.185 1.00 90.44 87 LYS A C 1
ATOM 691 O O . LYS A 1 87 ? 4.006 0.811 10.298 1.00 90.44 87 LYS A O 1
ATOM 696 N N . GLY A 1 88 ? 2.775 -0.581 9.058 1.00 92.88 88 GLY A N 1
ATOM 697 C CA . GLY A 1 88 ? 2.756 0.254 7.864 1.00 92.88 88 GLY A CA 1
ATOM 698 C C . GLY A 1 88 ? 3.064 -0.519 6.591 1.00 92.88 88 GLY A C 1
ATOM 699 O O . GLY A 1 88 ? 3.372 -1.712 6.610 1.00 92.88 88 GLY A O 1
ATOM 700 N N . LEU A 1 89 ? 2.981 0.196 5.477 1.00 93.56 89 LEU A N 1
ATOM 701 C CA . LEU A 1 89 ? 3.244 -0.311 4.137 1.00 93.56 89 LEU A CA 1
ATOM 702 C C . LEU A 1 89 ? 4.392 0.486 3.531 1.00 93.56 89 LEU A C 1
ATOM 704 O O . LEU A 1 89 ? 4.376 1.714 3.539 1.00 93.56 89 LEU A O 1
ATOM 708 N N . VAL A 1 90 ? 5.396 -0.207 3.016 1.00 92.81 90 VAL A N 1
ATOM 709 C CA . VAL A 1 90 ? 6.544 0.411 2.364 1.00 92.81 90 VAL A CA 1
ATOM 710 C C . VAL A 1 90 ? 6.344 0.355 0.862 1.00 92.81 90 VAL A C 1
ATOM 712 O O . VAL A 1 90 ? 6.145 -0.724 0.311 1.00 92.81 90 VAL A O 1
ATOM 715 N N . TYR A 1 91 ? 6.434 1.509 0.210 1.00 92.06 91 TYR A N 1
ATOM 716 C CA . TYR A 1 91 ? 6.597 1.618 -1.231 1.00 92.06 91 TYR A CA 1
ATOM 717 C C . TYR A 1 91 ? 8.062 1.902 -1.548 1.00 92.06 91 TYR A C 1
ATOM 719 O O . TYR A 1 91 ? 8.628 2.879 -1.055 1.00 92.06 91 TYR A O 1
ATOM 727 N N . ALA A 1 92 ? 8.675 1.062 -2.371 1.00 90.12 92 ALA A N 1
ATOM 728 C CA . ALA A 1 92 ? 10.024 1.289 -2.866 1.00 90.12 92 ALA A CA 1
ATOM 729 C C . ALA A 1 92 ? 10.044 1.187 -4.384 1.00 90.12 92 ALA A C 1
ATOM 731 O O . ALA A 1 92 ? 9.580 0.196 -4.932 1.00 90.12 92 ALA A O 1
ATOM 732 N N . GLU A 1 93 ? 10.610 2.187 -5.050 1.00 89.06 93 GLU A N 1
ATOM 733 C CA . GLU A 1 93 ? 10.777 2.189 -6.500 1.00 89.06 93 GLU A CA 1
ATOM 734 C C . GLU A 1 93 ? 12.252 2.112 -6.851 1.00 89.06 93 GLU A C 1
ATOM 736 O O . GLU A 1 93 ? 13.074 2.860 -6.313 1.00 89.06 93 GLU A O 1
ATOM 741 N N . GLN A 1 94 ? 12.588 1.196 -7.750 1.00 85.69 94 GLN A N 1
ATOM 742 C CA . GLN A 1 94 ? 13.937 1.023 -8.264 1.00 85.69 94 GLN A CA 1
ATOM 743 C C . GLN A 1 94 ? 14.006 1.458 -9.716 1.00 85.69 94 GLN A C 1
ATOM 745 O O . GLN A 1 94 ? 13.164 1.056 -10.5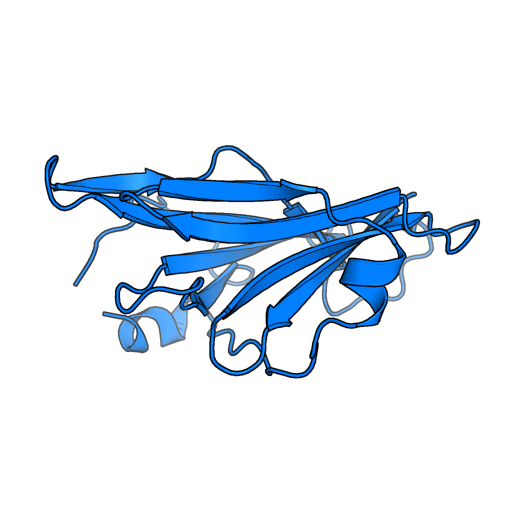15 1.00 85.69 94 GLN A O 1
ATOM 750 N N . ASN A 1 95 ? 15.045 2.210 -10.070 1.00 83.75 95 ASN A N 1
ATOM 751 C CA . ASN A 1 95 ? 15.412 2.394 -11.464 1.00 83.75 95 ASN A CA 1
ATOM 752 C C . ASN A 1 95 ? 15.815 1.031 -12.034 1.00 83.75 95 ASN A C 1
ATOM 754 O O . ASN A 1 95 ? 16.678 0.343 -11.482 1.00 83.75 95 ASN A O 1
ATOM 758 N N . GLN A 1 96 ? 15.195 0.617 -13.130 1.00 74.88 96 GLN A N 1
ATOM 759 C CA . GLN A 1 96 ? 15.445 -0.716 -13.656 1.00 74.88 96 GLN A CA 1
ATOM 760 C C . GLN A 1 96 ? 16.841 -0.890 -14.254 1.00 74.88 96 GLN A C 1
ATOM 762 O O . GLN A 1 96 ? 17.399 -1.987 -14.153 1.00 74.88 96 GLN A O 1
ATOM 767 N N . SER A 1 97 ? 17.395 0.167 -14.847 1.00 77.06 97 SER A N 1
ATOM 768 C CA . SER A 1 97 ? 18.698 0.154 -15.514 1.00 77.06 97 SER A CA 1
ATOM 769 C C . SER A 1 97 ? 19.846 0.149 -14.510 1.00 77.06 97 SER A C 1
ATOM 771 O O . SER A 1 97 ? 20.785 -0.629 -14.653 1.00 77.06 97 SER A O 1
ATOM 773 N N . THR A 1 98 ? 19.772 0.987 -13.473 1.00 84.31 98 THR A N 1
ATOM 774 C CA . THR A 1 98 ? 20.852 1.127 -12.478 1.00 84.31 98 THR A CA 1
ATOM 775 C C . THR A 1 98 ? 20.658 0.245 -11.247 1.00 84.31 98 THR A C 1
ATOM 777 O O . THR A 1 98 ? 21.603 0.040 -10.490 1.00 84.31 98 THR A O 1
ATOM 780 N N . LYS A 1 99 ? 19.444 -0.285 -11.035 1.00 81.38 99 LYS A N 1
ATOM 781 C CA . LYS A 1 99 ? 19.000 -0.960 -9.799 1.00 81.38 99 LYS A CA 1
ATOM 782 C C . LYS A 1 99 ? 19.042 -0.072 -8.552 1.00 81.38 99 LYS A C 1
ATOM 784 O O . LYS A 1 99 ? 18.823 -0.551 -7.439 1.00 81.38 99 LYS A O 1
ATOM 789 N N . GLU A 1 100 ? 19.274 1.227 -8.715 1.00 85.06 100 GLU A N 1
ATOM 790 C CA . GLU A 1 100 ? 19.249 2.171 -7.607 1.00 85.06 100 GLU A CA 1
ATOM 791 C C . GLU A 1 100 ? 17.813 2.401 -7.152 1.00 85.06 100 GLU A C 1
ATOM 793 O O . GLU A 1 100 ? 16.896 2.578 -7.953 1.00 85.06 100 GLU A O 1
ATOM 798 N N . THR A 1 101 ? 17.605 2.403 -5.839 1.00 84.81 101 THR A N 1
ATOM 799 C CA . THR A 1 101 ? 16.295 2.730 -5.278 1.00 84.81 101 THR A CA 1
ATOM 800 C C . THR A 1 101 ? 16.106 4.243 -5.280 1.00 84.81 101 THR A C 1
ATOM 802 O O . THR A 1 101 ? 16.799 4.946 -4.543 1.00 84.81 101 THR A O 1
ATOM 805 N N . ILE A 1 102 ? 15.161 4.715 -6.087 1.00 87.06 102 ILE A N 1
ATOM 806 C CA . ILE A 1 102 ? 14.880 6.133 -6.330 1.00 87.06 102 ILE A CA 1
ATOM 807 C C . ILE A 1 102 ? 13.770 6.679 -5.428 1.00 87.06 102 ILE A C 1
ATOM 809 O O . ILE A 1 102 ? 13.796 7.856 -5.080 1.00 87.06 102 ILE A O 1
ATOM 813 N N . ILE A 1 103 ? 12.837 5.830 -4.984 1.00 90.44 103 ILE A N 1
ATOM 814 C CA . ILE A 1 103 ? 11.786 6.198 -4.025 1.00 90.44 103 ILE A CA 1
ATOM 815 C C . ILE A 1 103 ? 11.767 5.178 -2.896 1.00 90.44 103 ILE A C 1
ATOM 817 O O . ILE A 1 103 ? 11.853 3.976 -3.139 1.00 90.44 103 ILE A O 1
ATOM 821 N N . LYS A 1 104 ? 11.647 5.657 -1.655 1.00 92.00 104 LYS A N 1
ATOM 822 C CA . LYS A 1 104 ? 11.422 4.836 -0.460 1.00 92.00 104 LYS A CA 1
ATOM 823 C C . LYS A 1 104 ? 10.447 5.582 0.428 1.00 92.00 104 LYS A C 1
ATOM 825 O O . LYS A 1 104 ? 10.796 6.629 0.962 1.00 92.00 104 LYS A O 1
ATOM 830 N N . GLN A 1 105 ? 9.237 5.070 0.564 1.00 94.62 105 GLN A N 1
ATOM 831 C CA . GLN A 1 105 ? 8.165 5.720 1.301 1.00 94.62 105 GLN A CA 1
ATOM 832 C C . GLN A 1 105 ? 7.534 4.748 2.278 1.00 94.62 105 GLN A C 1
ATOM 834 O O . GLN A 1 105 ? 7.222 3.618 1.921 1.00 94.62 105 GLN A O 1
ATOM 839 N N . LEU A 1 106 ? 7.331 5.208 3.506 1.00 94.69 106 LEU A N 1
ATOM 840 C CA . LEU A 1 106 ? 6.529 4.525 4.504 1.00 94.69 106 LEU A CA 1
ATOM 841 C C . LEU A 1 106 ? 5.155 5.179 4.567 1.00 94.69 106 LEU A C 1
ATOM 843 O O . LEU A 1 106 ? 5.042 6.395 4.731 1.00 94.69 106 LEU A O 1
ATOM 847 N N . LEU A 1 107 ? 4.132 4.344 4.464 1.00 94.81 107 LEU A N 1
ATOM 848 C CA . LEU A 1 107 ? 2.744 4.701 4.652 1.00 94.81 107 LEU A CA 1
ATOM 849 C C . LEU A 1 107 ? 2.280 4.183 6.011 1.00 94.81 107 LEU A C 1
ATOM 851 O O . LEU A 1 107 ? 2.325 2.977 6.272 1.00 94.81 107 LEU A O 1
ATOM 855 N N . THR A 1 108 ? 1.806 5.094 6.851 1.00 94.81 108 THR A N 1
ATOM 856 C CA . THR A 1 108 ? 1.128 4.791 8.117 1.00 94.81 108 THR A CA 1
ATOM 857 C C . THR A 1 108 ? -0.208 5.517 8.182 1.00 94.81 108 THR A C 1
ATOM 859 O O . THR A 1 108 ? -0.486 6.411 7.385 1.00 94.81 108 THR A O 1
ATOM 862 N N . TYR A 1 109 ? -1.053 5.134 9.126 1.00 93.69 109 TYR A N 1
ATOM 863 C CA . TYR A 1 109 ? -2.329 5.761 9.406 1.00 93.69 109 TYR A CA 1
ATOM 864 C C . TYR A 1 109 ? -2.265 6.446 10.766 1.00 93.69 109 TYR A C 1
ATOM 866 O O . TYR A 1 109 ? -2.050 5.811 11.796 1.00 93.69 109 TYR A O 1
ATOM 874 N N . LYS A 1 110 ? -2.449 7.764 10.781 1.00 91.25 110 LYS A N 1
ATOM 875 C CA . LYS A 1 110 ? -2.393 8.572 12.000 1.00 91.25 110 LYS A CA 1
ATOM 876 C C . LYS A 1 110 ? -3.386 9.715 11.898 1.00 91.25 110 LYS A C 1
ATOM 878 O O . LYS A 1 110 ? -3.516 10.326 10.847 1.00 91.25 110 LYS A O 1
ATOM 883 N N . ASN A 1 111 ? -4.060 10.032 13.004 1.00 88.75 111 ASN A N 1
ATOM 884 C CA . ASN A 1 111 ? -5.012 11.148 13.081 1.00 88.75 111 ASN A CA 1
ATOM 885 C C . ASN A 1 111 ? -6.099 11.108 11.986 1.00 88.75 111 ASN A C 1
ATOM 887 O O . ASN A 1 111 ? -6.464 12.141 11.443 1.00 88.75 111 ASN A O 1
ATOM 891 N N . ASN A 1 112 ? -6.619 9.915 11.686 1.00 86.50 112 ASN A N 1
ATOM 892 C CA . ASN A 1 112 ? -7.615 9.662 10.640 1.00 86.50 112 ASN A CA 1
ATOM 893 C C . ASN A 1 112 ? -7.164 9.877 9.187 1.00 86.50 112 ASN A C 1
ATOM 895 O O . ASN A 1 112 ? -8.001 9.969 8.288 1.00 86.50 112 ASN A O 1
ATOM 899 N N . GLU A 1 113 ? -5.856 9.898 8.934 1.00 89.50 113 GLU A N 1
ATOM 900 C CA . GLU A 1 113 ? -5.301 10.105 7.600 1.00 89.50 113 GLU A CA 1
ATOM 901 C C . GLU A 1 113 ? -4.136 9.159 7.310 1.00 89.50 113 GLU A C 1
ATOM 903 O O . GLU A 1 113 ? -3.444 8.682 8.214 1.00 89.50 113 GLU A O 1
ATOM 908 N N . ILE A 1 114 ? -3.901 8.913 6.020 1.00 92.12 114 ILE A N 1
ATOM 909 C CA . ILE A 1 114 ? -2.698 8.225 5.552 1.00 92.12 114 ILE A CA 1
ATOM 910 C C . ILE A 1 114 ? -1.554 9.227 5.492 1.00 92.12 114 ILE A C 1
ATOM 912 O O . ILE A 1 114 ? -1.582 10.183 4.718 1.00 92.12 114 ILE A O 1
ATOM 916 N N . VAL A 1 115 ? -0.518 8.970 6.279 1.00 93.38 115 VAL A N 1
ATOM 917 C CA . VAL A 1 115 ? 0.719 9.738 6.288 1.00 93.38 115 VAL A CA 1
ATOM 918 C C . VAL A 1 115 ? 1.738 9.016 5.422 1.00 93.38 115 VAL A C 1
ATOM 920 O O . VAL A 1 115 ? 2.064 7.856 5.667 1.00 93.38 115 VAL A O 1
ATOM 923 N N . VAL A 1 116 ? 2.260 9.717 4.418 1.00 94.38 116 VAL A N 1
ATOM 924 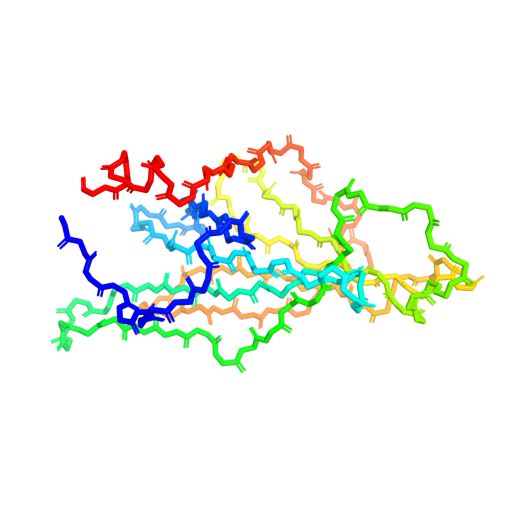C CA . VAL A 1 116 ? 3.349 9.224 3.572 1.00 94.38 116 VAL A CA 1
ATOM 925 C C . VAL A 1 116 ? 4.626 9.955 3.952 1.00 94.38 116 VAL A C 1
ATOM 927 O O . VAL A 1 116 ? 4.664 11.185 3.942 1.00 94.38 116 VAL A O 1
ATOM 930 N N . ARG A 1 117 ? 5.675 9.203 4.280 1.00 94.88 117 ARG A N 1
ATOM 931 C CA . ARG A 1 117 ? 6.969 9.754 4.681 1.00 94.88 117 ARG A CA 1
ATOM 932 C C . ARG A 1 117 ? 8.095 9.111 3.890 1.00 94.88 117 ARG A C 1
ATOM 934 O O . ARG A 1 117 ? 8.167 7.888 3.816 1.00 94.88 117 ARG A O 1
ATOM 941 N N . ASP A 1 118 ? 9.003 9.928 3.371 1.00 95.31 118 ASP A N 1
ATOM 942 C CA . ASP A 1 118 ? 10.216 9.426 2.733 1.00 95.31 118 ASP A CA 1
ATOM 943 C C . ASP A 1 118 ? 11.160 8.787 3.768 1.00 95.31 118 ASP A C 1
ATOM 945 O O . ASP A 1 118 ? 11.325 9.269 4.894 1.00 95.31 118 ASP A O 1
ATOM 949 N N . LEU A 1 119 ? 11.775 7.674 3.379 1.00 93.06 119 LEU A N 1
ATOM 950 C CA . LEU A 1 119 ? 12.700 6.902 4.197 1.00 93.06 119 LEU A CA 1
ATOM 951 C C . LEU A 1 119 ? 14.142 7.185 3.783 1.00 93.06 119 LEU A C 1
ATOM 953 O O . LEU A 1 119 ? 14.496 7.144 2.601 1.00 93.06 119 LEU A O 1
ATOM 957 N N . GLY A 1 120 ? 15.008 7.379 4.777 1.00 91.88 120 GLY A N 1
ATOM 958 C CA . GLY A 1 120 ? 16.451 7.373 4.556 1.00 91.88 120 GLY A CA 1
ATOM 959 C C . GLY A 1 120 ? 16.952 5.980 4.160 1.00 91.88 120 GLY A C 1
ATOM 960 O O . GLY A 1 120 ? 16.328 4.964 4.466 1.00 91.88 120 GLY A O 1
ATOM 961 N N . ALA A 1 121 ? 18.116 5.906 3.508 1.00 87.69 121 ALA A N 1
ATOM 962 C CA . ALA A 1 121 ? 18.682 4.627 3.074 1.00 87.69 121 ALA A CA 1
ATOM 963 C C . ALA A 1 121 ? 18.931 3.653 4.241 1.00 87.69 121 ALA A C 1
ATOM 965 O O . ALA A 1 121 ? 18.551 2.488 4.139 1.00 8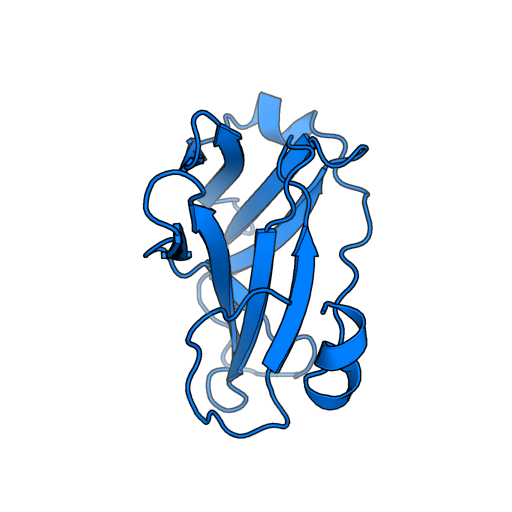7.69 121 ALA A O 1
ATOM 966 N N . SER A 1 122 ? 19.512 4.137 5.344 1.00 89.75 122 SER A N 1
ATOM 967 C CA . SER A 1 122 ? 19.790 3.321 6.534 1.00 89.75 122 SER A CA 1
ATOM 968 C C . SER A 1 122 ? 18.515 2.826 7.211 1.00 89.75 122 SER A C 1
ATOM 970 O O . SER A 1 122 ? 18.459 1.677 7.630 1.00 89.75 122 SER A O 1
ATOM 972 N N . GLU A 1 123 ? 17.490 3.679 7.281 1.00 91.19 123 GLU A N 1
ATOM 973 C CA . GLU A 1 123 ? 16.198 3.323 7.868 1.00 91.19 123 GLU A CA 1
ATOM 974 C C . GLU A 1 123 ? 15.504 2.243 7.038 1.00 91.19 123 GLU A C 1
ATOM 976 O O . GLU A 1 123 ? 15.121 1.212 7.577 1.00 91.19 123 GLU A O 1
ATOM 981 N N . TYR A 1 124 ? 15.413 2.430 5.717 1.00 88.19 124 TYR A N 1
ATOM 982 C CA . TYR A 1 124 ? 14.837 1.431 4.816 1.00 88.19 124 TYR A CA 1
ATOM 983 C C . TYR A 1 124 ? 15.552 0.075 4.913 1.00 88.19 124 TYR A C 1
ATOM 985 O O . TYR A 1 124 ? 14.897 -0.963 4.935 1.00 88.19 124 TYR A O 1
ATOM 993 N N . GLY A 1 125 ? 16.886 0.083 5.016 1.00 85.50 125 GLY A N 1
ATOM 994 C CA . GLY A 1 125 ? 17.691 -1.132 5.152 1.00 85.50 125 GLY A CA 1
ATOM 995 C C . GLY A 1 125 ? 17.514 -1.874 6.480 1.00 85.50 125 GLY A C 1
ATOM 996 O O . GLY A 1 125 ? 17.873 -3.045 6.554 1.00 85.50 125 GLY A O 1
ATOM 997 N N . SER A 1 126 ? 16.960 -1.230 7.513 1.00 86.62 126 SER A N 1
ATOM 998 C CA . SER A 1 126 ? 16.704 -1.856 8.816 1.00 86.62 126 SER A CA 1
ATOM 999 C C . SER A 1 126 ? 15.239 -2.239 9.043 1.00 86.62 126 SER A C 1
ATOM 1001 O O . SER A 1 126 ? 14.907 -2.727 10.124 1.00 86.62 126 SER A O 1
ATOM 1003 N N . LEU A 1 127 ? 14.344 -1.987 8.080 1.00 86.12 127 LEU A N 1
ATOM 1004 C CA . LEU A 1 127 ? 12.931 -2.330 8.227 1.00 86.12 127 LEU A CA 1
ATOM 1005 C C . LEU A 1 127 ? 12.710 -3.852 8.123 1.00 86.12 127 LEU A C 1
ATOM 1007 O O . LEU A 1 127 ? 13.238 -4.491 7.209 1.00 86.12 127 LEU A O 1
ATOM 1011 N N . PRO A 1 128 ? 11.898 -4.448 9.017 1.00 78.31 128 PRO A N 1
ATOM 1012 C CA . PRO A 1 128 ? 11.532 -5.860 8.949 1.00 78.31 128 PRO A CA 1
ATOM 1013 C C . PRO A 1 128 ? 10.489 -6.085 7.836 1.00 78.31 128 PRO A C 1
ATOM 1015 O O . PRO A 1 128 ? 9.282 -6.145 8.076 1.00 78.31 128 PRO A O 1
ATOM 1018 N N . ASN A 1 129 ? 10.963 -6.171 6.592 1.00 64.94 129 ASN A N 1
ATOM 1019 C CA . ASN A 1 129 ? 10.138 -6.255 5.381 1.00 64.94 129 ASN A CA 1
ATOM 1020 C C . ASN A 1 129 ? 9.816 -7.707 4.998 1.00 64.94 129 ASN A C 1
ATOM 1022 O O . ASN A 1 129 ? 10.336 -8.192 4.000 1.00 64.94 129 ASN A O 1
ATOM 1026 N N . ASN A 1 130 ? 8.986 -8.412 5.773 1.00 63.47 130 ASN A N 1
ATOM 1027 C CA . ASN A 1 130 ? 8.691 -9.834 5.517 1.00 63.47 130 ASN A CA 1
ATOM 1028 C C . ASN A 1 130 ? 7.216 -10.237 5.699 1.00 63.47 130 ASN A C 1
ATOM 1030 O O . ASN A 1 130 ? 6.898 -11.425 5.601 1.00 63.47 130 ASN A O 1
ATOM 1034 N N . ALA A 1 131 ? 6.296 -9.304 5.969 1.00 70.06 131 ALA A N 1
ATOM 1035 C CA . ALA A 1 131 ? 4.892 -9.682 6.084 1.00 70.06 131 ALA A CA 1
ATOM 1036 C C . ALA A 1 131 ? 4.291 -9.910 4.691 1.00 70.06 131 ALA A C 1
ATOM 1038 O O . ALA A 1 131 ? 4.380 -9.064 3.798 1.00 70.06 131 ALA A O 1
ATOM 1039 N N . LYS A 1 132 ? 3.670 -11.077 4.501 1.00 72.00 132 LYS A N 1
ATOM 1040 C CA . LYS A 1 132 ? 2.987 -11.410 3.252 1.00 72.00 132 LYS A CA 1
ATOM 1041 C C . LYS A 1 132 ? 1.732 -10.548 3.128 1.00 72.00 132 LYS A C 1
ATOM 1043 O O . LYS A 1 132 ? 0.817 -10.676 3.938 1.00 72.00 132 LYS A O 1
ATOM 1048 N N . LEU A 1 133 ? 1.677 -9.713 2.093 1.00 81.50 133 LEU A N 1
ATOM 1049 C CA . LEU A 1 133 ? 0.441 -9.049 1.697 1.00 81.50 133 LEU A CA 1
ATOM 1050 C C . LEU A 1 133 ? -0.535 -10.110 1.173 1.00 81.50 133 LEU A C 1
ATOM 1052 O O . LEU A 1 133 ? -0.207 -10.872 0.261 1.00 81.50 133 LEU A O 1
ATOM 1056 N N . ILE A 1 134 ? -1.717 -10.186 1.780 1.00 80.62 134 ILE A N 1
ATOM 1057 C CA . ILE A 1 134 ? -2.787 -11.074 1.328 1.00 80.62 134 ILE A CA 1
ATOM 1058 C C . ILE A 1 134 ? -3.690 -10.266 0.403 1.00 80.62 134 ILE A C 1
ATOM 1060 O O . ILE A 1 134 ? -4.280 -9.268 0.818 1.00 80.62 134 ILE A O 1
ATOM 1064 N N . SER A 1 135 ? -3.785 -10.702 -0.847 1.00 82.25 135 SER A N 1
ATOM 1065 C CA . SER A 1 135 ? -4.627 -10.091 -1.873 1.00 82.25 135 SER A CA 1
ATOM 1066 C C . SER A 1 135 ? -5.709 -11.074 -2.291 1.00 82.25 135 SER A C 1
ATOM 1068 O O . SER A 1 135 ? -5.417 -12.236 -2.574 1.00 82.25 135 SER A O 1
ATOM 1070 N N . LEU A 1 136 ? -6.950 -10.605 -2.320 1.00 80.25 136 LEU A N 1
ATOM 1071 C CA . LEU A 1 136 ? -8.123 -11.353 -2.747 1.00 80.25 136 LEU A CA 1
ATOM 1072 C C . LEU A 1 136 ? -8.596 -10.839 -4.113 1.00 80.25 136 LEU A C 1
ATOM 1074 O O . LEU A 1 136 ? -8.558 -9.627 -4.352 1.00 80.25 136 LEU A O 1
ATOM 1078 N N . PRO A 1 137 ? -9.039 -11.724 -5.019 1.00 74.88 137 PRO A N 1
ATOM 1079 C CA . PRO A 1 137 ? -9.691 -11.308 -6.257 1.00 74.88 137 PRO A CA 1
ATOM 1080 C C . PRO A 1 137 ? -11.040 -10.629 -5.971 1.00 74.88 137 PRO A C 1
ATOM 1082 O O . PRO A 1 137 ? -11.594 -10.744 -4.875 1.00 74.88 137 PRO A O 1
ATOM 1085 N N . ILE A 1 138 ? -11.592 -9.927 -6.968 1.00 72.31 138 ILE A N 1
ATOM 1086 C CA . ILE A 1 138 ? -12.882 -9.230 -6.832 1.00 72.31 138 ILE A CA 1
ATOM 1087 C C . ILE A 1 138 ? -14.031 -10.149 -6.411 1.00 72.31 138 ILE A C 1
ATOM 1089 O O . ILE A 1 138 ? -14.893 -9.723 -5.644 1.00 72.31 138 ILE A O 1
ATOM 1093 N N . ASP A 1 139 ? -14.023 -11.398 -6.873 1.00 71.00 139 ASP A N 1
ATOM 1094 C CA . ASP A 1 139 ? -15.090 -12.363 -6.603 1.00 71.00 139 ASP A CA 1
ATOM 1095 C C . ASP A 1 139 ? -15.143 -12.726 -5.112 1.00 71.00 139 ASP A C 1
ATOM 1097 O O . ASP A 1 139 ? -16.217 -12.916 -4.543 1.00 71.00 139 ASP A O 1
ATOM 1101 N N . ASP A 1 140 ? -13.986 -12.682 -4.449 1.00 70.44 140 ASP A N 1
ATOM 1102 C CA . ASP A 1 140 ? -13.831 -12.962 -3.024 1.00 70.44 140 ASP A CA 1
ATOM 1103 C C . ASP A 1 140 ? -13.943 -11.698 -2.155 1.00 70.44 140 ASP A C 1
ATOM 1105 O O . ASP A 1 140 ? -13.800 -11.765 -0.932 1.00 70.44 140 ASP A O 1
ATOM 1109 N N . ARG A 1 141 ? -14.248 -10.524 -2.738 1.00 64.94 141 ARG A N 1
ATOM 1110 C CA . ARG A 1 141 ? -14.327 -9.246 -1.999 1.00 64.94 141 ARG A CA 1
ATOM 1111 C C . ARG A 1 141 ? -15.332 -9.268 -0.848 1.00 64.94 141 ARG A C 1
ATOM 1113 O O . ARG A 1 141 ? -15.213 -8.474 0.079 1.00 64.94 141 ARG A O 1
ATOM 1120 N N . GLN A 1 142 ? -16.347 -10.133 -0.914 1.00 63.38 142 GLN A N 1
ATOM 1121 C CA . GLN A 1 142 ? -17.348 -10.266 0.148 1.00 63.38 142 GLN A CA 1
ATOM 1122 C C . GLN A 1 142 ? -16.730 -10.748 1.466 1.00 63.38 142 GLN A C 1
ATOM 1124 O O . GLN A 1 142 ? -17.260 -10.438 2.526 1.00 63.38 142 GLN A O 1
ATOM 1129 N N . LEU A 1 143 ? -15.577 -11.426 1.418 1.00 62.44 143 LEU A N 1
ATOM 1130 C CA . LEU A 1 143 ? -14.813 -11.816 2.607 1.00 62.44 143 LEU A CA 1
ATOM 1131 C C . LEU A 1 143 ? -14.214 -10.615 3.359 1.00 62.44 143 LEU A C 1
ATOM 1133 O O . LEU A 1 143 ? -13.703 -10.782 4.462 1.00 62.44 143 LEU A O 1
ATOM 1137 N N . LEU A 1 144 ? -14.265 -9.415 2.769 1.00 58.81 144 LEU A N 1
ATOM 1138 C CA . LEU A 1 144 ? -13.777 -8.166 3.355 1.00 58.81 144 LEU A CA 1
ATOM 1139 C C . LEU A 1 144 ? -14.901 -7.293 3.960 1.00 58.81 144 LEU A C 1
ATOM 1141 O O . LEU A 1 144 ? -14.615 -6.177 4.399 1.00 58.81 144 LEU A O 1
ATOM 1145 N N . GLN A 1 145 ? -16.167 -7.742 3.931 1.00 49.50 145 GLN A N 1
ATOM 1146 C CA . GLN A 1 145 ? -17.354 -6.951 4.319 1.00 49.50 145 GLN A CA 1
ATOM 1147 C C . GLN A 1 145 ? -17.736 -7.007 5.801 1.00 49.50 145 GLN A C 1
ATOM 1149 O O . GLN A 1 145 ? -17.597 -8.077 6.424 1.00 49.50 145 GLN A O 1
#